Protein AF-A0A2V6HJH9-F1 (afdb_monomer)

pLDDT: mean 91.6, std 7.28, range [61.0, 97.44]

Structure (mmCIF, N/CA/C/O backbone):
data_AF-A0A2V6HJH9-F1
#
_entry.id   AF-A0A2V6HJH9-F1
#
loop_
_atom_site.group_PDB
_atom_site.id
_atom_site.type_symbol
_atom_site.label_atom_id
_atom_site.label_alt_id
_atom_site.label_comp_id
_atom_site.label_asym_id
_atom_site.label_entity_id
_atom_site.label_seq_id
_ato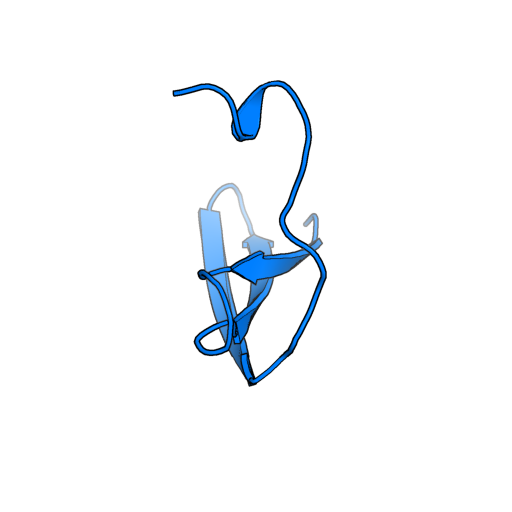m_site.pdbx_PDB_ins_code
_atom_site.Cartn_x
_atom_site.Cartn_y
_atom_site.Cartn_z
_atom_site.occupancy
_atom_site.B_iso_or_equiv
_atom_site.auth_seq_id
_atom_site.auth_comp_id
_atom_site.auth_asym_id
_atom_site.auth_atom_id
_atom_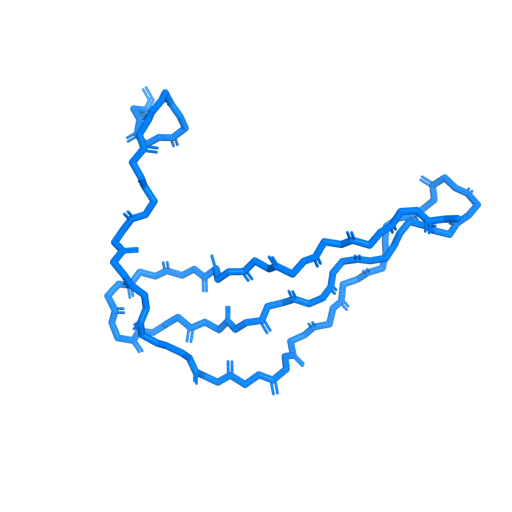site.pdbx_PDB_model_num
ATOM 1 N N . GLY A 1 1 ? -11.856 9.190 13.334 1.00 83.12 1 GLY A N 1
ATOM 2 C CA . GLY A 1 1 ? -11.294 7.965 12.739 1.00 83.12 1 GLY A CA 1
ATOM 3 C C . GLY A 1 1 ? -10.319 8.351 11.653 1.00 83.12 1 GLY A C 1
ATOM 4 O O . GLY A 1 1 ? -10.685 9.147 10.798 1.00 83.12 1 GLY A O 1
ATOM 5 N N . GLY A 1 2 ? -9.072 7.888 11.736 1.00 94.94 2 GLY A N 1
ATOM 6 C CA . GLY A 1 2 ? -8.056 8.175 10.719 1.00 94.94 2 GLY A CA 1
ATOM 7 C C . GLY A 1 2 ? -8.383 7.483 9.396 1.00 94.94 2 GLY A C 1
ATOM 8 O O . GLY A 1 2 ? -9.035 6.438 9.392 1.00 94.94 2 GLY A O 1
ATOM 9 N N . ARG A 1 3 ? -7.937 8.075 8.288 1.00 96.50 3 ARG A N 1
ATOM 10 C CA . ARG A 1 3 ? -8.058 7.502 6.945 1.00 96.50 3 ARG A CA 1
ATOM 11 C C . ARG A 1 3 ? -6.685 7.468 6.289 1.00 96.50 3 ARG A C 1
ATOM 13 O O . ARG A 1 3 ? -5.906 8.397 6.486 1.00 96.50 3 ARG A O 1
ATOM 20 N N . MET A 1 4 ? -6.408 6.430 5.514 1.00 97.06 4 MET A N 1
ATOM 21 C CA . MET A 1 4 ? -5.182 6.290 4.732 1.00 97.06 4 MET A CA 1
ATOM 22 C C . MET A 1 4 ? -5.542 5.892 3.305 1.00 97.06 4 MET A C 1
ATOM 24 O O . MET A 1 4 ? -6.362 5.002 3.102 1.00 97.06 4 MET A O 1
ATOM 28 N N . ILE A 1 5 ? -4.925 6.561 2.334 1.00 96.69 5 ILE A N 1
ATOM 29 C CA . ILE A 1 5 ? -4.972 6.196 0.919 1.00 96.69 5 ILE A CA 1
ATOM 30 C C . ILE A 1 5 ? -3.578 5.706 0.542 1.00 96.69 5 ILE A C 1
ATOM 32 O O . ILE A 1 5 ? -2.612 6.442 0.739 1.00 96.69 5 ILE A O 1
ATOM 36 N N . ILE A 1 6 ? -3.461 4.477 0.044 1.00 96.00 6 ILE A N 1
ATOM 37 C CA . ILE A 1 6 ? -2.158 3.855 -0.218 1.00 96.00 6 ILE A CA 1
ATOM 38 C C . ILE A 1 6 ? -2.209 2.942 -1.454 1.00 96.00 6 ILE A C 1
ATOM 40 O O . ILE A 1 6 ? -3.173 2.184 -1.603 1.00 96.00 6 ILE A O 1
ATOM 44 N N . PRO A 1 7 ? -1.215 3.010 -2.363 1.00 95.44 7 PRO A N 1
ATOM 45 C CA . PRO A 1 7 ? -1.070 2.026 -3.427 1.00 95.44 7 PRO A CA 1
ATOM 46 C C . PRO A 1 7 ? -0.523 0.714 -2.851 1.00 95.44 7 PRO A C 1
ATOM 48 O O . PRO A 1 7 ? 0.520 0.703 -2.200 1.00 95.44 7 PRO A O 1
ATOM 51 N N . VAL A 1 8 ? -1.211 -0.395 -3.106 1.00 94.44 8 VAL A N 1
ATOM 52 C CA . VAL A 1 8 ? -0.807 -1.739 -2.673 1.00 94.44 8 VAL A CA 1
ATOM 53 C C . VAL A 1 8 ? -0.655 -2.631 -3.899 1.00 94.44 8 VAL A C 1
ATOM 55 O O . VAL A 1 8 ? -1.499 -2.612 -4.795 1.00 94.44 8 VAL A O 1
ATOM 58 N N . GLY A 1 9 ? 0.430 -3.403 -3.942 1.00 91.81 9 GLY A N 1
ATOM 59 C CA . GLY A 1 9 ? 0.787 -4.279 -5.061 1.00 91.81 9 GLY A CA 1
ATOM 60 C 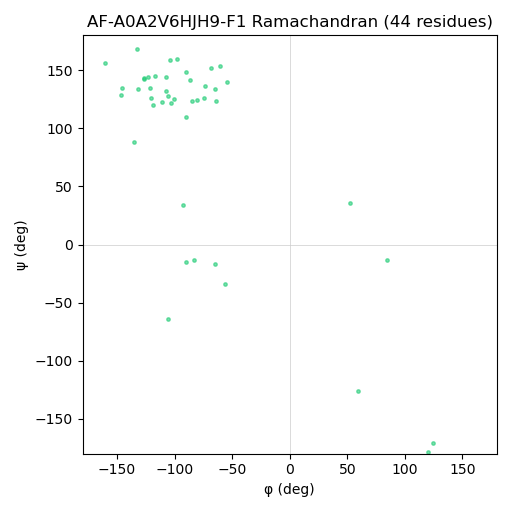C . GLY A 1 9 ? 2.145 -3.931 -5.673 1.00 91.81 9 GLY A C 1
ATOM 61 O O . GLY A 1 9 ? 2.843 -3.015 -5.225 1.00 91.81 9 GLY A O 1
ATOM 62 N N . SER A 1 10 ? 2.526 -4.661 -6.719 1.00 87.12 10 SER A N 1
ATOM 63 C CA . SER A 1 10 ? 3.841 -4.553 -7.358 1.00 87.12 10 SER A CA 1
ATOM 64 C C . SER A 1 10 ? 3.736 -4.313 -8.859 1.00 87.12 10 SER A C 1
ATOM 66 O O . SER A 1 10 ? 2.900 -4.915 -9.530 1.00 87.12 10 SER A O 1
ATOM 68 N N . GLY A 1 11 ? 4.633 -3.488 -9.403 1.00 83.19 11 GLY A N 1
ATOM 69 C CA . GLY A 1 11 ? 4.691 -3.230 -10.840 1.00 83.19 11 GLY A CA 1
ATOM 70 C C . GLY A 1 11 ? 3.380 -2.646 -11.372 1.00 83.19 11 GLY A C 1
ATOM 71 O O . GLY A 1 11 ? 2.900 -1.632 -10.872 1.00 83.19 11 GLY A O 1
ATOM 72 N N . ILE A 1 12 ? 2.818 -3.285 -12.400 1.00 83.88 12 ILE A N 1
ATOM 73 C CA . ILE A 1 12 ? 1.571 -2.851 -13.049 1.00 83.88 12 ILE A CA 1
ATOM 74 C C . ILE A 1 12 ? 0.298 -3.322 -12.331 1.00 83.88 12 ILE A C 1
ATOM 76 O O . ILE A 1 12 ? -0.765 -2.774 -12.613 1.00 83.88 12 ILE A O 1
ATOM 80 N N . ASP A 1 13 ? 0.403 -4.267 -11.392 1.00 90.69 13 ASP A N 1
ATOM 81 C CA . ASP A 1 13 ? -0.732 -4.880 -10.685 1.00 90.69 13 ASP A CA 1
ATOM 82 C C . ASP A 1 13 ? -1.053 -4.160 -9.362 1.00 90.69 13 ASP A C 1
ATOM 84 O O . ASP A 1 13 ? -1.436 -4.769 -8.363 1.00 90.69 13 ASP A O 1
ATOM 88 N N . GLN A 1 14 ? -0.868 -2.839 -9.326 1.00 94.94 14 GLN A N 1
ATOM 89 C CA . GLN A 1 14 ? -1.154 -2.021 -8.148 1.00 94.94 14 GLN A CA 1
ATOM 90 C C . GLN A 1 14 ? -2.617 -1.564 -8.100 1.00 94.94 14 GLN A C 1
ATOM 92 O O . GLN A 1 14 ? -3.205 -1.171 -9.109 1.00 94.94 14 GLN A O 1
ATOM 97 N N . GLN A 1 15 ? -3.189 -1.546 -6.895 1.00 96.62 15 GLN A N 1
ATOM 98 C CA . GLN A 1 15 ? -4.517 -1.006 -6.593 1.00 96.62 15 GLN A CA 1
ATOM 99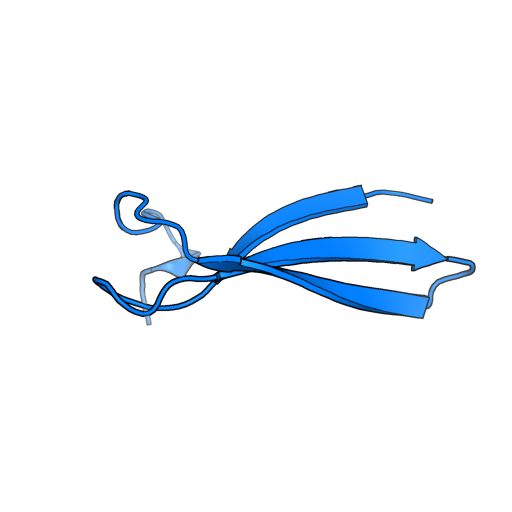 C C . GLN A 1 15 ? -4.422 0.080 -5.522 1.00 96.62 15 GLN A C 1
ATOM 101 O O . GLN A 1 15 ? -3.630 -0.016 -4.585 1.00 96.62 15 GLN A O 1
ATOM 106 N N . LEU A 1 16 ? -5.256 1.109 -5.635 1.00 97.00 16 LEU A N 1
ATOM 107 C CA . LEU A 1 16 ? -5.402 2.131 -4.608 1.00 97.00 16 LEU A CA 1
ATOM 108 C C . LEU A 1 16 ? -6.399 1.665 -3.549 1.00 97.00 16 LEU A C 1
ATOM 110 O O . LEU A 1 16 ? -7.554 1.390 -3.875 1.00 97.00 16 LEU A O 1
ATOM 114 N N . PHE A 1 17 ? -5.976 1.626 -2.289 1.00 97.44 17 PHE A N 1
ATOM 115 C CA . PHE A 1 17 ? -6.834 1.269 -1.163 1.00 97.44 17 PHE A CA 1
ATOM 116 C C . PHE A 1 17 ? -7.180 2.483 -0.307 1.00 97.44 17 PHE A C 1
ATOM 118 O O . PHE A 1 17 ? -6.340 3.355 -0.085 1.00 97.44 17 PHE A O 1
ATOM 125 N N . LEU A 1 18 ? -8.409 2.498 0.213 1.00 97.38 18 LEU A N 1
ATOM 126 C CA . LEU A 1 18 ? -8.827 3.320 1.343 1.00 97.38 18 LEU A CA 1
ATOM 127 C C . LEU A 1 18 ? -8.902 2.449 2.590 1.00 97.38 18 LEU A C 1
ATOM 129 O O . LEU A 1 18 ? -9.670 1.489 2.636 1.00 97.38 18 LEU A O 1
ATOM 133 N N . LEU A 1 19 ? -8.143 2.837 3.606 1.00 97.12 19 LEU A N 1
ATOM 134 C CA . LEU A 1 19 ? -8.227 2.286 4.949 1.00 97.12 19 LEU A CA 1
ATOM 135 C C . LEU A 1 19 ? -8.904 3.309 5.857 1.00 97.12 19 LEU A C 1
ATOM 137 O O . LEU A 1 19 ? -8.464 4.457 5.935 1.00 97.12 19 LEU A O 1
ATOM 141 N N . GLU A 1 20 ? -9.945 2.901 6.573 1.00 97.31 20 GLU A N 1
ATOM 142 C CA . GLU A 1 20 ? -10.640 3.733 7.554 1.00 97.31 20 GLU A CA 1
ATOM 143 C C . GLU A 1 20 ? -10.588 3.078 8.933 1.00 97.31 20 GLU A C 1
ATOM 145 O O . GLU A 1 20 ? -11.015 1.939 9.106 1.00 97.31 20 GLU A O 1
ATOM 150 N N . LYS A 1 21 ? -10.110 3.815 9.940 1.00 96.75 21 LYS A N 1
ATOM 151 C CA . LYS A 1 21 ? -10.163 3.372 11.336 1.00 96.75 21 LYS A CA 1
ATOM 152 C C . LYS A 1 21 ? -11.464 3.841 11.986 1.00 96.75 21 LYS A C 1
ATOM 154 O O . LYS A 1 21 ? -11.614 5.039 12.262 1.00 96.75 21 LYS A O 1
ATOM 159 N N . LYS A 1 22 ? -12.377 2.910 12.265 1.00 94.19 22 LYS A N 1
ATOM 160 C CA . LYS A 1 22 ? -13.666 3.142 12.940 1.00 94.19 22 LYS A CA 1
ATOM 161 C C . LYS A 1 22 ? -13.696 2.345 14.238 1.00 94.19 22 LYS A C 1
ATOM 163 O O . LYS A 1 22 ? -13.510 1.140 14.213 1.00 94.19 22 LYS A O 1
ATOM 168 N N . GLU A 1 23 ? -13.853 3.034 15.369 1.00 93.06 23 GLU A N 1
ATOM 169 C CA . GLU A 1 23 ? -13.990 2.398 16.697 1.00 93.06 23 GLU A CA 1
ATOM 170 C C . GLU A 1 23 ? -12.877 1.385 17.035 1.00 93.06 23 GLU A C 1
ATOM 172 O O . GLU A 1 23 ? -13.096 0.352 17.654 1.0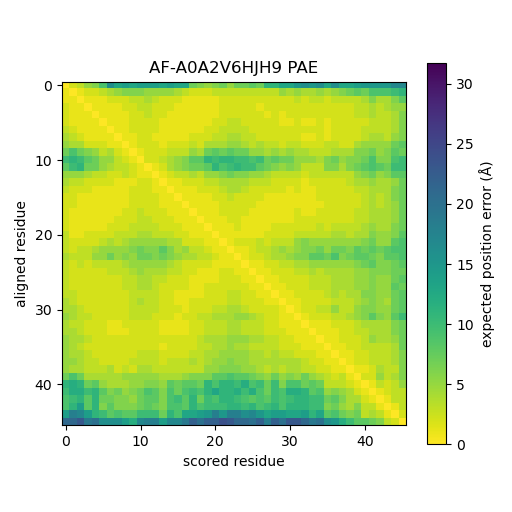0 93.06 23 GLU A O 1
ATOM 177 N N . GLY A 1 24 ? -11.648 1.672 16.597 1.00 92.06 24 GLY A N 1
ATOM 178 C CA . GLY A 1 24 ? -10.500 0.781 16.799 1.00 92.06 24 GLY A CA 1
ATOM 179 C C . GLY A 1 24 ? -10.362 -0.332 15.757 1.00 92.06 24 GLY A C 1
ATOM 180 O O . GLY A 1 24 ? -9.276 -0.892 15.646 1.00 92.06 24 GLY A O 1
ATOM 181 N N . GLN A 1 25 ? -11.387 -0.579 14.942 1.00 95.00 25 GLN A N 1
ATOM 182 C CA . GLN A 1 25 ? -11.362 -1.531 13.835 1.00 95.00 25 GLN A CA 1
ATOM 183 C C . GLN A 1 25 ? -10.900 -0.866 12.534 1.00 95.00 25 GLN A C 1
ATOM 185 O O . GLN A 1 25 ? 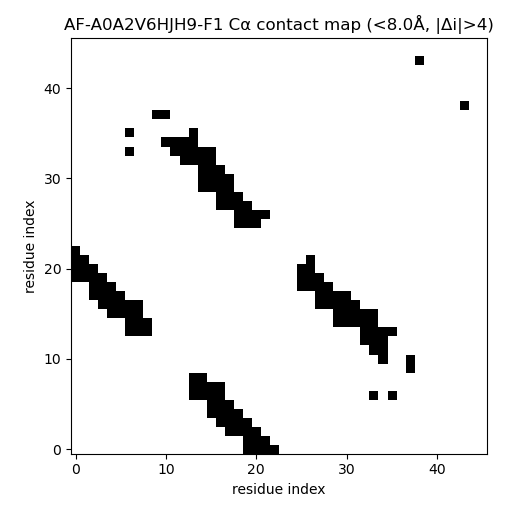-11.133 0.324 12.303 1.00 95.00 25 GLN A O 1
ATOM 190 N N . MET A 1 26 ? -10.231 -1.643 11.684 1.00 95.94 26 MET A N 1
ATOM 191 C CA . MET A 1 26 ? -9.785 -1.214 10.359 1.00 95.94 26 MET A CA 1
ATOM 192 C C . MET A 1 26 ? -10.750 -1.744 9.302 1.00 95.94 26 MET A C 1
ATOM 194 O O . MET A 1 26 ? -10.978 -2.947 9.228 1.00 95.94 26 MET A O 1
ATOM 198 N N . ALA A 1 27 ? -11.296 -0.851 8.481 1.00 95.38 27 ALA A N 1
ATOM 199 C CA . ALA A 1 27 ? -12.055 -1.198 7.288 1.00 95.38 27 ALA A CA 1
ATOM 200 C C . ALA A 1 27 ? -11.222 -0.871 6.047 1.00 95.38 27 ALA A C 1
ATOM 202 O O . ALA A 1 27 ? -10.685 0.234 5.948 1.00 95.38 27 ALA A O 1
ATOM 203 N N . GLU A 1 28 ? -11.132 -1.806 5.105 1.00 95.75 28 GLU A N 1
ATOM 204 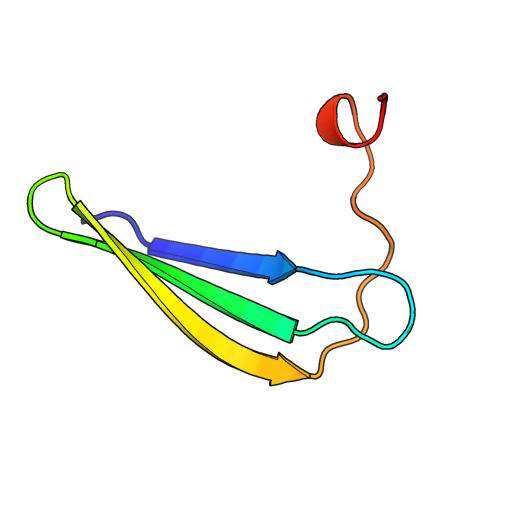C CA . GLU A 1 28 ? -10.389 -1.638 3.855 1.00 95.75 28 GLU A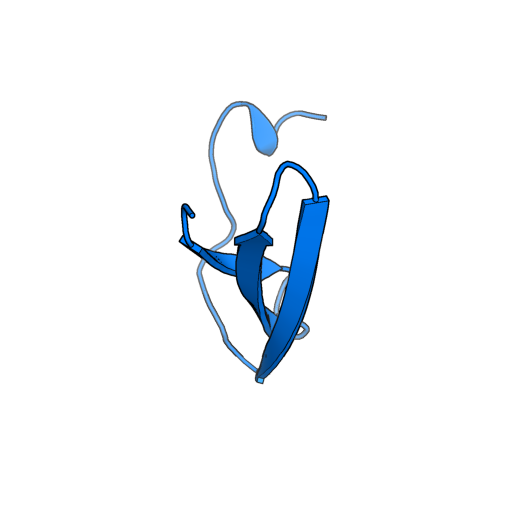 CA 1
ATOM 205 C C . GLU A 1 28 ? -11.304 -1.712 2.631 1.00 95.75 28 GLU A C 1
ATOM 207 O O . GLU A 1 28 ? -12.290 -2.450 2.605 1.00 95.75 28 GLU A O 1
ATOM 212 N N . ARG A 1 29 ? -10.983 -0.923 1.602 1.00 96.31 29 ARG A N 1
ATOM 213 C CA . ARG A 1 29 ? -11.688 -0.931 0.318 1.00 96.31 29 ARG A CA 1
ATOM 214 C C . ARG A 1 29 ? -10.734 -0.628 -0.831 1.00 96.31 29 ARG A C 1
ATOM 216 O O . ARG A 1 29 ? -10.072 0.409 -0.817 1.00 96.31 29 ARG A O 1
ATOM 223 N N . ALA A 1 30 ? -10.741 -1.474 -1.860 1.00 96.12 30 ALA A N 1
ATOM 224 C CA . ALA A 1 30 ? -10.092 -1.185 -3.137 1.00 96.12 30 ALA A CA 1
ATOM 225 C C . ALA A 1 30 ? -10.902 -0.148 -3.938 1.00 96.12 30 ALA A C 1
ATOM 227 O O . ALA A 1 30 ? -12.134 -0.220 -3.999 1.00 96.12 30 ALA A O 1
ATOM 228 N N . ILE A 1 31 ? -10.213 0.827 -4.533 1.00 96.31 31 ILE A N 1
ATOM 229 C CA . ILE A 1 31 ? -10.818 1.919 -5.304 1.00 96.31 31 ILE A CA 1
ATOM 230 C C . ILE A 1 31 ? -10.609 1.705 -6.803 1.00 96.31 31 ILE A C 1
ATOM 232 O O . ILE A 1 31 ? -11.587 1.593 -7.537 1.00 96.31 31 ILE A O 1
ATOM 236 N N . LEU A 1 32 ? -9.353 1.713 -7.262 1.00 96.00 32 LEU A N 1
ATOM 237 C CA . LEU A 1 32 ? -9.016 1.653 -8.687 1.00 96.00 32 LEU A CA 1
ATOM 238 C C . LEU A 1 32 ? -7.563 1.196 -8.931 1.00 96.00 32 LEU A C 1
ATOM 240 O O . LEU A 1 32 ? -6.714 1.410 -8.058 1.00 96.00 32 LEU A O 1
ATOM 244 N N . PRO A 1 33 ? -7.250 0.631 -10.116 1.00 96.06 33 PRO A N 1
ATOM 245 C CA . PRO A 1 33 ? -5.881 0.312 -10.520 1.00 96.06 33 PRO A CA 1
ATOM 246 C C . PRO A 1 33 ? -5.018 1.565 -10.687 1.00 96.06 33 PRO A C 1
ATOM 248 O O . PRO A 1 33 ? -5.432 2.522 -11.340 1.00 96.06 33 PRO A O 1
ATOM 251 N N . VAL A 1 34 ? -3.798 1.553 -10.150 1.00 95.62 34 VAL A N 1
ATOM 252 C CA . VAL A 1 34 ? -2.856 2.685 -10.218 1.00 95.62 34 VAL A CA 1
ATOM 253 C C . VAL A 1 34 ? -1.463 2.232 -10.641 1.00 95.62 34 VAL A C 1
ATOM 255 O O . VAL A 1 34 ? -1.174 1.044 -10.690 1.00 95.62 34 VAL A O 1
ATOM 258 N N . ARG A 1 35 ? -0.588 3.188 -10.966 1.00 94.31 35 ARG A N 1
ATOM 259 C CA . ARG A 1 35 ? 0.823 2.936 -11.286 1.00 94.31 35 ARG A CA 1
ATOM 260 C C . ARG A 1 35 ? 1.701 3.961 -10.583 1.00 94.31 35 ARG A C 1
ATOM 262 O O . ARG A 1 35 ? 1.977 5.024 -11.134 1.00 94.31 35 ARG A O 1
ATOM 269 N N . PHE A 1 36 ? 2.095 3.653 -9.355 1.00 92.19 36 PHE A N 1
ATOM 270 C CA . PHE A 1 36 ? 3.046 4.460 -8.600 1.00 92.19 36 PHE A CA 1
ATOM 271 C C . PHE A 1 36 ? 4.445 3.861 -8.725 1.00 92.19 36 PHE A C 1
ATOM 273 O O . PHE A 1 36 ? 4.623 2.681 -9.032 1.00 92.19 36 PHE A O 1
ATOM 280 N N . VAL A 1 37 ? 5.458 4.682 -8.467 1.00 92.31 37 VAL A N 1
ATOM 281 C CA . VAL A 1 37 ? 6.807 4.161 -8.231 1.00 92.31 37 VAL A CA 1
ATOM 282 C C . VAL A 1 37 ? 6.797 3.223 -7.011 1.00 92.31 37 VAL A C 1
ATOM 284 O O . VAL A 1 37 ? 5.938 3.376 -6.136 1.00 92.31 37 VAL A O 1
ATOM 287 N N . PRO A 1 38 ? 7.725 2.253 -6.918 1.00 88.62 38 PRO A N 1
ATOM 288 C CA . PRO A 1 38 ? 7.823 1.392 -5.745 1.00 88.62 38 PRO A CA 1
ATOM 289 C C . PRO A 1 38 ? 7.969 2.207 -4.457 1.00 88.62 38 PRO A C 1
ATOM 291 O O . PRO A 1 38 ? 8.704 3.196 -4.419 1.00 88.62 38 PRO A O 1
ATOM 294 N N . MET A 1 39 ? 7.297 1.770 -3.390 1.00 89.00 39 MET A N 1
ATOM 295 C CA . MET A 1 39 ? 7.535 2.331 -2.062 1.00 89.00 39 MET A CA 1
ATOM 296 C C . MET A 1 39 ? 8.975 2.014 -1.644 1.00 89.00 39 MET A C 1
ATOM 298 O O . MET A 1 39 ? 9.375 0.853 -1.622 1.00 89.00 39 MET A O 1
ATOM 302 N N . ALA A 1 40 ? 9.751 3.049 -1.331 1.00 86.75 40 ALA A N 1
ATOM 303 C CA . ALA A 1 40 ? 11.126 2.932 -0.853 1.00 86.75 40 ALA A CA 1
ATOM 304 C C . ALA A 1 40 ? 11.198 3.185 0.664 1.00 86.75 40 ALA A C 1
ATOM 306 O O . ALA A 1 40 ? 10.316 3.824 1.235 1.00 86.75 40 ALA A O 1
ATOM 307 N N . GLY A 1 41 ? 12.261 2.709 1.316 1.00 87.50 41 GLY A N 1
ATOM 308 C CA . GLY A 1 41 ? 12.507 2.899 2.753 1.00 87.50 41 GLY A CA 1
ATOM 309 C C . GLY A 1 41 ? 12.698 1.581 3.502 1.00 87.50 41 GLY A C 1
ATOM 310 O O . GLY A 1 41 ? 12.802 0.526 2.882 1.00 87.50 41 GLY A O 1
ATOM 311 N N . GLU A 1 42 ? 12.739 1.632 4.837 1.00 87.19 42 GLU A N 1
ATOM 312 C CA . GLU A 1 42 ? 12.916 0.434 5.681 1.00 87.19 42 GLU A CA 1
ATOM 313 C C . GLU A 1 42 ? 11.842 -0.628 5.411 1.00 87.19 42 GLU A C 1
ATOM 315 O O . GLU A 1 42 ? 12.153 -1.808 5.384 1.00 87.19 42 GLU A O 1
ATOM 320 N N . ALA A 1 43 ? 10.608 -0.221 5.094 1.00 78.56 43 ALA A N 1
ATOM 321 C CA . ALA A 1 43 ? 9.526 -1.143 4.737 1.00 78.56 43 ALA A CA 1
ATOM 322 C C . ALA A 1 43 ? 9.767 -1.928 3.428 1.00 78.56 43 ALA A C 1
ATOM 324 O O . ALA A 1 43 ? 9.084 -2.917 3.179 1.00 78.56 43 ALA A O 1
ATOM 325 N N . ALA A 1 44 ? 10.707 -1.489 2.582 1.00 79.31 44 ALA A N 1
ATOM 326 C CA . ALA A 1 44 ? 11.118 -2.211 1.377 1.00 79.31 44 ALA A CA 1
ATOM 327 C C . ALA A 1 44 ? 12.274 -3.192 1.640 1.00 79.31 44 ALA A C 1
ATOM 329 O O . ALA A 1 44 ? 12.557 -4.048 0.798 1.00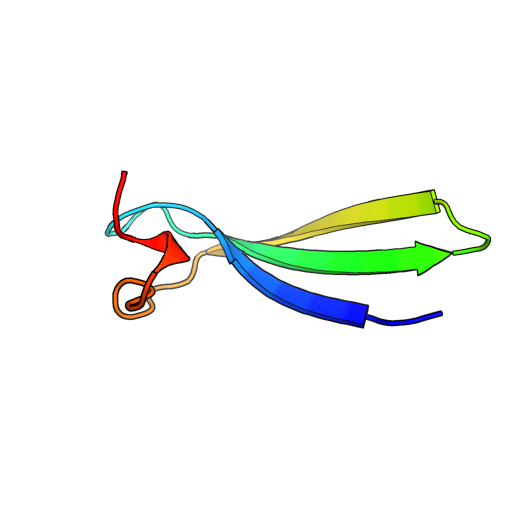 79.31 44 ALA A O 1
ATOM 330 N N . LYS A 1 45 ? 12.962 -3.067 2.781 1.00 73.50 45 LYS A N 1
ATOM 331 C CA . LYS A 1 45 ? 13.978 -4.028 3.207 1.00 73.50 45 LYS A CA 1
ATOM 332 C C . LYS A 1 45 ? 13.241 -5.215 3.833 1.00 73.50 45 LYS A C 1
ATOM 334 O O . LYS A 1 45 ? 12.396 -5.023 4.701 1.00 73.50 45 LYS A O 1
ATOM 339 N N . LYS A 1 46 ? 13.503 -6.411 3.304 1.00 61.00 46 LYS A N 1
ATOM 340 C CA . LYS A 1 46 ? 12.902 -7.664 3.780 1.00 61.00 46 LYS A CA 1
ATOM 341 C C . LYS A 1 46 ? 13.253 -7.955 5.232 1.00 61.00 46 LYS A C 1
ATOM 343 O O . LYS A 1 46 ? 14.426 -7.716 5.594 1.00 61.00 46 LYS A O 1
#

Foldseek 3Di:
DDWDWDWDDDAQAIWIKIWDQDPNDIDIDTDGGDGDDDDDDPVPPD

Radius of gyration: 12.14 Å; Cα contacts (8 Å, |Δi|>4): 76; chains: 1; bounding box: 28×16×30 Å

Secondary structure (DSSP, 8-state):
--EEEEEESSTT-EEEEEEEEETTEEEEEEEEEE-PPPP-SGGG--

Solvent-accessible surface area (backbone atoms only — not comparable to full-atom values): 2962 Å² total; per-residue (Å²): 111,61,75,47,78,48,81,48,73,61,73,81,67,17,33,31,30,44,37,38,35,54,98,88,42,81,47,78,43,82,74,48,80,41,78,71,79,82,77,78,58,75,91,60,56,131

Nearest PDB structures (foldseek):
  3sr2-assembly3_D  TM=5.120E-01  e=3.495E+00  Homo sapiens
  3sr2-assembly5_H  TM=5.217E-01  e=6.016E+00  Homo sapiens
  2qm4-assembly2_D  TM=5.117E-01  e=6.788E+00  Homo sapiens
  7yny-assembly1_D  TM=4.808E-01  e=6.391E+00  Helicoverpa armigera nucleopolyhedrovirus
  7o1f-assembly1_A  TM=3.618E-01  e=8.136E+00  Thermochaetoides thermophila DSM 1495

Mean predicted aligned error: 4.12 Å

Sequence (46 aa):
GGRMIIPVGSGIDQQLFLLEKKEGQMAERAILPVRFVPMAGEAAKK